Protein AF-A0A5G2QCI9-F1 (afdb_monomer_lite)

Organism: Sus scrofa (NCBI:txid9823)

Radius of gyration: 14.37 Å; chains: 1; bounding box: 27×36×32 Å

Sequence (72 aa):
NTRKENTDCPVSLPQLTLCSSLTALITDDLTDAIICAKKIVKETEGMNYWQGWKNHCEGKDLSEWKKGCEVS

Structure (mmCIF, N/CA/C/O backbone):
data_AF-A0A5G2QCI9-F1
#
_entry.id   AF-A0A5G2QCI9-F1
#
loop_
_atom_site.group_PDB
_atom_site.id
_atom_site.type_symbol
_atom_site.label_atom_id
_atom_site.label_alt_id
_atom_site.label_comp_id
_atom_site.label_asym_id
_atom_site.label_entity_id
_atom_site.label_seq_id
_atom_site.pdbx_PDB_ins_code
_atom_site.Cartn_x
_atom_site.Cartn_y
_atom_site.Cartn_z
_atom_site.occupancy
_a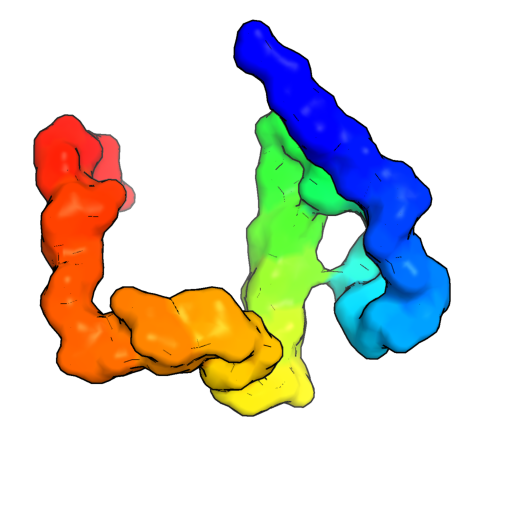tom_site.B_iso_or_equiv
_atom_site.auth_seq_id
_atom_site.auth_comp_id
_atom_site.auth_asym_id
_atom_site.auth_atom_id
_atom_site.pdbx_PDB_model_num
ATOM 1 N N . ASN A 1 1 ? 8.635 7.609 -21.482 1.00 38.66 1 ASN A N 1
ATOM 2 C CA . ASN A 1 1 ? 7.867 7.260 -20.271 1.00 38.66 1 ASN A CA 1
ATOM 3 C C . A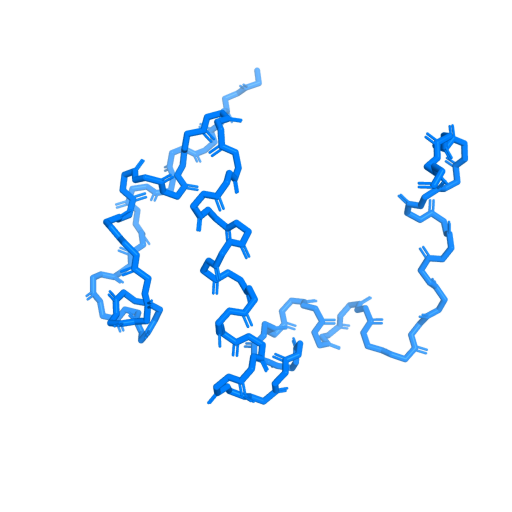SN A 1 1 ? 8.026 8.374 -19.261 1.00 38.66 1 ASN A C 1
ATOM 5 O O . ASN A 1 1 ? 8.880 8.315 -18.389 1.00 38.66 1 ASN A O 1
ATOM 9 N N . THR A 1 2 ? 7.278 9.451 -19.451 1.00 38.50 2 THR A N 1
ATOM 10 C CA . THR A 1 2 ? 7.271 10.588 -18.537 1.00 38.50 2 THR A CA 1
ATOM 11 C C . THR A 1 2 ? 6.556 10.151 -17.264 1.00 38.50 2 THR A C 1
ATOM 13 O O . THR A 1 2 ? 5.350 9.907 -17.278 1.00 38.50 2 THR A O 1
ATOM 16 N N . ARG A 1 3 ? 7.318 10.003 -16.172 1.00 46.41 3 ARG A N 1
ATOM 17 C CA . ARG A 1 3 ? 6.791 10.025 -14.804 1.00 46.41 3 ARG A CA 1
ATOM 18 C C . ARG A 1 3 ? 5.947 11.301 -14.748 1.00 46.41 3 ARG A C 1
ATOM 20 O O . ARG A 1 3 ? 6.506 12.379 -14.920 1.00 46.41 3 ARG A O 1
ATOM 27 N N . LYS A 1 4 ? 4.615 11.198 -14.667 1.00 47.75 4 LYS A N 1
ATOM 28 C CA . LYS A 1 4 ? 3.797 12.386 -14.403 1.00 47.75 4 LYS A CA 1
ATOM 29 C C . LYS A 1 4 ? 4.292 12.907 -13.062 1.00 47.75 4 LYS A C 1
ATOM 31 O O . LYS A 1 4 ? 4.116 12.246 -12.042 1.00 47.75 4 LYS A O 1
ATOM 36 N N . GLU A 1 5 ? 5.021 14.013 -13.095 1.00 45.91 5 GLU A N 1
ATOM 37 C CA . GLU A 1 5 ? 5.325 14.775 -11.902 1.00 45.91 5 GLU A CA 1
ATOM 38 C C . GLU A 1 5 ? 3.973 15.246 -11.383 1.00 45.91 5 GLU A C 1
ATOM 40 O O . GLU A 1 5 ? 3.319 16.110 -11.961 1.00 45.91 5 GLU A O 1
ATOM 45 N N . ASN A 1 6 ? 3.497 14.581 -10.337 1.00 49.47 6 ASN A N 1
ATOM 46 C CA . ASN A 1 6 ? 2.300 14.975 -9.618 1.00 49.47 6 ASN A CA 1
ATOM 47 C C . ASN A 1 6 ? 2.682 16.182 -8.746 1.00 49.47 6 ASN A C 1
ATOM 49 O O . ASN A 1 6 ? 2.715 16.089 -7.522 1.00 49.47 6 ASN A O 1
ATOM 53 N N . THR A 1 7 ? 3.040 17.306 -9.374 1.00 44.81 7 THR A N 1
ATOM 54 C CA . THR A 1 7 ? 3.307 18.582 -8.690 1.00 44.81 7 THR A CA 1
ATOM 55 C C . THR A 1 7 ? 2.048 19.196 -8.075 1.00 44.81 7 THR A C 1
ATOM 57 O O . THR A 1 7 ? 2.142 20.202 -7.384 1.00 44.81 7 THR A O 1
ATOM 60 N N . ASP A 1 8 ? 0.891 18.554 -8.245 1.00 46.03 8 ASP A N 1
ATOM 61 C CA . ASP A 1 8 ? -0.393 18.932 -7.656 1.00 46.03 8 ASP A CA 1
ATOM 62 C C . ASP A 1 8 ? -0.867 17.929 -6.591 1.00 46.03 8 ASP A C 1
ATOM 64 O O . ASP A 1 8 ? -2.034 17.541 -6.559 1.00 46.03 8 ASP A O 1
ATOM 68 N N . CYS A 1 9 ? 0.011 17.479 -5.690 1.00 46.50 9 CYS A N 1
ATOM 69 C CA . CYS A 1 9 ? -0.490 16.980 -4.407 1.00 46.50 9 CYS A CA 1
ATOM 70 C C . CYS A 1 9 ? -0.928 18.204 -3.592 1.00 46.50 9 CYS A C 1
ATOM 72 O O . CYS A 1 9 ? -0.059 18.983 -3.189 1.00 46.50 9 CYS A O 1
ATOM 74 N N . PRO A 1 10 ? -2.235 18.423 -3.339 1.00 47.94 10 PRO A N 1
ATOM 75 C CA . PRO A 1 10 ? -2.652 19.552 -2.532 1.00 47.94 10 PRO A CA 1
ATOM 76 C C . PRO A 1 10 ? -1.978 19.433 -1.163 1.00 47.94 10 PRO A C 1
ATOM 78 O O . PRO A 1 10 ? -2.073 18.410 -0.486 1.00 47.94 10 PRO A O 1
ATOM 81 N N . VAL A 1 11 ? -1.293 20.499 -0.752 1.00 46.81 11 VAL A N 1
ATOM 82 C CA . VAL A 1 11 ? -0.635 20.658 0.561 1.00 46.81 11 VAL A CA 1
ATOM 83 C C . VAL A 1 11 ? -1.591 20.488 1.758 1.00 46.81 11 VAL A C 1
ATOM 85 O O . VAL A 1 11 ? -1.170 20.552 2.907 1.00 46.81 11 VAL A O 1
ATOM 88 N N . SER A 1 12 ? -2.875 20.236 1.494 1.00 46.19 12 SER A N 1
ATOM 89 C CA . SER A 1 12 ? -3.940 19.911 2.439 1.00 46.19 12 SER A CA 1
ATOM 90 C C . SER A 1 12 ? -4.291 18.415 2.505 1.00 46.19 12 SER A C 1
ATOM 92 O O . SER A 1 12 ? -5.352 18.060 3.020 1.00 46.19 12 SER A O 1
ATOM 94 N N . LEU A 1 13 ? -3.438 17.508 2.010 1.00 52.84 13 LEU A N 1
ATOM 95 C CA . LEU A 1 13 ? -3.642 16.075 2.230 1.00 52.84 13 LEU A CA 1
ATOM 96 C C . LEU A 1 13 ? -3.301 15.708 3.688 1.00 52.84 13 LEU A C 1
ATOM 98 O O . LEU A 1 13 ? -2.160 15.913 4.109 1.00 52.84 13 LEU A O 1
ATOM 102 N N . PRO A 1 14 ? -4.217 15.070 4.447 1.00 56.34 14 PRO A N 1
ATOM 103 C CA . PRO A 1 14 ? -3.945 14.584 5.807 1.00 56.34 14 PRO A CA 1
ATOM 104 C C . PRO A 1 14 ? -2.812 13.542 5.868 1.00 56.34 14 PRO A C 1
ATOM 106 O O . PRO A 1 14 ? -2.361 13.180 6.944 1.00 56.34 14 PRO A O 1
ATOM 109 N N . GLN A 1 15 ? -2.314 13.088 4.714 1.00 55.66 15 GLN A N 1
ATOM 110 C CA . GLN A 1 15 ? -1.103 12.280 4.567 1.00 55.66 15 GLN A CA 1
ATOM 111 C C . GLN A 1 15 ? 0.158 12.989 5.097 1.00 55.66 15 GLN A C 1
ATOM 113 O O . GLN A 1 15 ? 1.040 12.332 5.646 1.00 55.66 15 GLN A O 1
ATOM 118 N N . LEU A 1 16 ? 0.261 14.317 4.936 1.00 55.66 16 LEU A N 1
ATOM 119 C CA . LEU A 1 16 ? 1.509 15.056 5.171 1.00 55.66 16 LEU A CA 1
ATOM 120 C C . LEU A 1 16 ? 1.858 15.198 6.661 1.00 55.66 16 LEU A C 1
ATOM 122 O O . LEU A 1 16 ? 3.019 15.373 7.003 1.00 55.66 16 LEU A O 1
ATOM 126 N N . THR A 1 17 ? 0.872 15.108 7.557 1.00 59.56 17 THR A N 1
ATOM 127 C CA . THR A 1 17 ? 1.117 15.101 9.010 1.00 59.56 17 THR A CA 1
ATOM 128 C C . THR A 1 17 ? 1.531 13.721 9.514 1.00 59.56 17 THR A C 1
ATOM 130 O O . THR A 1 17 ? 2.183 13.608 10.554 1.00 59.56 17 THR A O 1
ATOM 133 N N . LEU A 1 18 ? 1.173 12.660 8.784 1.00 64.50 18 LEU A N 1
ATOM 134 C CA . LEU A 1 18 ? 1.572 11.300 9.121 1.00 64.50 18 LEU A CA 1
ATOM 135 C C . LEU A 1 18 ? 2.971 10.969 8.584 1.00 64.50 18 LEU A C 1
ATOM 137 O O . LEU A 1 18 ? 3.682 10.204 9.235 1.00 64.50 18 LEU A O 1
ATOM 141 N N . CYS A 1 19 ? 3.386 11.545 7.459 1.00 76.19 19 CYS A N 1
ATOM 142 C CA . CYS A 1 19 ? 4.582 11.129 6.727 1.00 76.19 19 CYS A CA 1
ATOM 143 C C . CYS A 1 19 ? 5.664 12.218 6.634 1.00 76.19 19 CYS A C 1
ATOM 145 O O . CYS A 1 19 ? 5.454 13.355 7.044 1.00 76.19 19 CYS A O 1
ATOM 147 N N . SER A 1 20 ? 6.849 11.853 6.129 1.00 71.94 20 SER A N 1
ATOM 148 C CA . SER A 1 20 ? 7.941 12.791 5.828 1.00 71.94 20 SER A CA 1
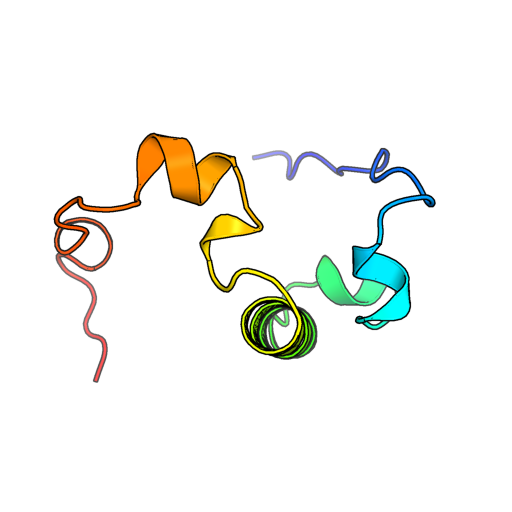ATOM 149 C C . SER A 1 20 ? 7.574 13.749 4.676 1.00 71.94 20 SER A C 1
ATOM 151 O O . SER A 1 20 ? 6.434 13.787 4.207 1.00 71.94 20 SER A O 1
ATOM 153 N N . SER A 1 21 ? 8.528 14.573 4.223 1.00 73.06 21 SER A N 1
ATOM 154 C CA . SER A 1 21 ? 8.305 15.529 3.133 1.00 73.06 21 SER A CA 1
ATOM 155 C C . SER A 1 21 ? 7.862 14.836 1.838 1.00 73.06 21 SER A C 1
ATOM 157 O O . SER A 1 21 ? 8.346 13.760 1.495 1.00 73.06 21 SER A O 1
ATOM 159 N N . LEU A 1 22 ? 6.996 15.492 1.056 1.00 71.12 22 LEU A N 1
ATOM 160 C CA . LEU A 1 22 ? 6.503 14.971 -0.229 1.00 71.12 22 LEU A CA 1
ATOM 161 C C . LEU A 1 22 ? 7.641 14.571 -1.185 1.00 71.12 22 LEU A C 1
ATOM 163 O O . LEU A 1 22 ? 7.527 13.597 -1.921 1.00 71.12 22 LEU A O 1
ATOM 167 N N . THR A 1 23 ? 8.755 15.299 -1.132 1.00 74.88 23 THR A N 1
ATOM 168 C CA . THR A 1 23 ? 9.965 15.023 -1.913 1.00 74.88 23 THR A CA 1
ATOM 169 C C . THR A 1 23 ? 10.606 13.674 -1.587 1.00 74.88 23 THR A C 1
ATOM 171 O O . THR A 1 23 ? 11.148 13.046 -2.489 1.00 74.88 23 THR A O 1
ATOM 174 N N . ALA A 1 24 ? 10.514 13.201 -0.340 1.00 74.81 24 ALA A N 1
ATOM 175 C CA . ALA A 1 24 ? 11.044 11.903 0.075 1.00 74.81 24 ALA A CA 1
ATOM 176 C C . ALA A 1 24 ? 10.176 10.731 -0.422 1.00 74.81 24 ALA A C 1
ATOM 178 O O . ALA A 1 24 ? 10.666 9.626 -0.628 1.00 74.81 24 ALA A O 1
ATOM 179 N N . LEU A 1 25 ? 8.888 10.980 -0.683 1.00 80.50 25 LEU A N 1
ATOM 180 C CA . LEU A 1 25 ? 7.936 9.961 -1.136 1.00 80.50 25 LEU A CA 1
ATOM 181 C C . LEU A 1 25 ? 7.995 9.681 -2.648 1.00 80.50 25 LEU A C 1
ATOM 183 O O . LEU A 1 25 ? 7.394 8.712 -3.104 1.00 80.50 25 LEU A O 1
ATOM 187 N N . ILE A 1 26 ? 8.686 10.520 -3.430 1.00 84.56 26 ILE A N 1
ATOM 188 C CA . ILE A 1 26 ? 8.759 10.423 -4.904 1.00 84.56 26 ILE A CA 1
ATOM 189 C C . ILE A 1 26 ? 10.158 10.055 -5.425 1.00 84.56 26 ILE A C 1
ATOM 191 O O . ILE A 1 26 ? 10.469 10.276 -6.601 1.00 84.56 26 ILE A O 1
ATOM 195 N N . THR A 1 27 ? 11.005 9.510 -4.552 1.00 85.44 27 THR A N 1
ATOM 196 C CA . THR A 1 27 ? 12.343 9.023 -4.911 1.00 85.44 27 THR A CA 1
ATOM 197 C C . THR A 1 27 ? 12.301 7.580 -5.426 1.00 85.44 27 THR A C 1
ATOM 199 O O . THR A 1 27 ? 11.275 6.906 -5.325 1.00 85.44 27 THR A O 1
ATOM 202 N N . ASP A 1 28 ? 13.411 7.104 -5.998 1.00 89.75 28 ASP A N 1
ATOM 203 C CA . ASP A 1 28 ? 13.539 5.696 -6.400 1.00 89.75 28 ASP A CA 1
ATOM 204 C C . ASP A 1 28 ? 13.702 4.765 -5.181 1.00 89.75 28 ASP A C 1
ATOM 206 O O . ASP A 1 28 ? 13.392 3.576 -5.264 1.00 89.75 28 ASP A O 1
ATOM 210 N N . ASP A 1 29 ? 14.147 5.303 -4.039 1.00 88.56 29 ASP A N 1
ATOM 211 C CA . ASP A 1 29 ? 14.149 4.590 -2.766 1.00 88.56 29 ASP A CA 1
ATOM 212 C C . ASP A 1 29 ? 12.748 4.646 -2.141 1.00 88.56 29 ASP A C 1
ATOM 214 O O . ASP A 1 29 ? 12.258 5.683 -1.690 1.00 88.56 29 ASP A O 1
ATOM 218 N N . LEU A 1 30 ? 12.088 3.491 -2.106 1.00 88.25 30 LEU A N 1
ATOM 219 C CA . LEU A 1 30 ? 10.728 3.365 -1.592 1.00 88.25 30 LEU A CA 1
ATOM 220 C C . LEU A 1 30 ? 10.663 3.290 -0.059 1.00 88.25 30 LEU A C 1
ATOM 222 O O . LEU A 1 30 ? 9.560 3.179 0.475 1.00 88.25 30 LEU A O 1
ATOM 226 N N . THR A 1 31 ? 11.789 3.329 0.662 1.00 90.38 31 THR A N 1
ATOM 227 C CA . THR A 1 31 ? 11.839 3.120 2.121 1.00 90.38 31 THR A CA 1
ATOM 228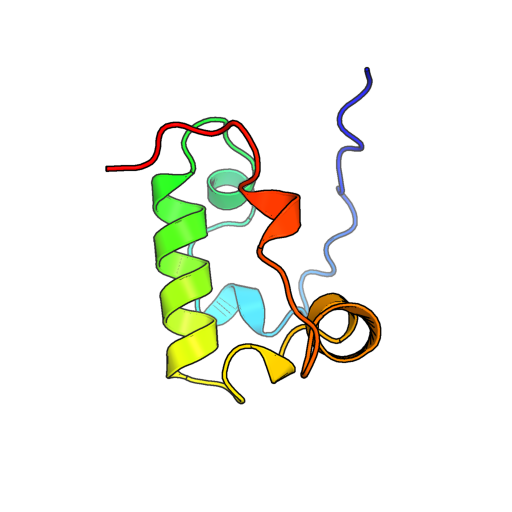 C C . THR A 1 31 ? 10.890 4.056 2.870 1.00 90.38 31 THR A C 1
ATOM 230 O O . THR A 1 31 ? 10.014 3.589 3.606 1.00 90.38 31 THR A O 1
ATOM 233 N N . ASP A 1 32 ? 10.985 5.363 2.625 1.00 87.81 32 ASP A N 1
ATOM 234 C CA . ASP A 1 32 ? 10.134 6.361 3.284 1.00 87.81 32 ASP A CA 1
ATOM 235 C C . ASP A 1 32 ? 8.663 6.232 2.867 1.00 87.81 32 ASP A C 1
ATOM 237 O O . ASP A 1 32 ? 7.758 6.334 3.703 1.00 87.81 32 ASP A O 1
ATOM 241 N N . ALA A 1 33 ? 8.410 5.924 1.592 1.00 87.56 33 ALA A N 1
ATOM 242 C CA . ALA A 1 33 ? 7.065 5.693 1.075 1.00 87.56 33 ALA A CA 1
ATOM 243 C C . ALA A 1 33 ? 6.401 4.463 1.718 1.00 87.56 33 ALA A C 1
ATOM 245 O O . ALA A 1 33 ? 5.229 4.514 2.096 1.00 87.56 33 ALA A O 1
ATOM 246 N N . ILE A 1 34 ? 7.150 3.375 1.917 1.00 90.38 34 ILE A N 1
ATOM 247 C CA . ILE A 1 34 ? 6.674 2.151 2.574 1.00 90.38 34 ILE A CA 1
ATOM 248 C C . ILE A 1 34 ? 6.387 2.411 4.056 1.00 90.38 34 ILE A C 1
ATOM 250 O O . ILE A 1 34 ? 5.362 1.954 4.570 1.00 90.38 34 ILE A O 1
ATOM 254 N N . ILE A 1 35 ? 7.262 3.140 4.757 1.00 90.69 35 ILE A N 1
ATOM 255 C CA . ILE A 1 35 ? 7.052 3.510 6.167 1.00 90.69 35 ILE A CA 1
ATOM 256 C C . ILE A 1 35 ? 5.780 4.353 6.310 1.00 90.69 35 ILE A C 1
ATOM 258 O O . ILE A 1 35 ? 4.929 4.055 7.152 1.00 90.69 35 ILE A O 1
ATOM 262 N N . CYS A 1 36 ? 5.620 5.356 5.447 1.00 89.12 36 CYS A N 1
ATOM 263 C CA . CYS A 1 36 ? 4.432 6.197 5.381 1.00 89.12 36 CYS A CA 1
ATOM 264 C C . CYS A 1 36 ? 3.156 5.371 5.146 1.00 89.12 36 CYS A C 1
ATOM 266 O O . CYS A 1 36 ? 2.216 5.443 5.940 1.00 89.12 36 CYS A O 1
ATOM 268 N N . ALA A 1 37 ? 3.141 4.520 4.114 1.00 89.56 37 ALA A N 1
ATOM 269 C CA . ALA A 1 37 ? 1.997 3.670 3.790 1.00 89.56 37 ALA A CA 1
ATOM 270 C C . ALA A 1 37 ? 1.603 2.756 4.962 1.00 89.56 37 ALA A C 1
ATOM 272 O O . ALA A 1 37 ? 0.422 2.656 5.297 1.00 89.56 37 ALA A O 1
ATOM 273 N N . LYS A 1 38 ? 2.582 2.148 5.649 1.00 91.38 38 LYS A N 1
ATOM 274 C CA . LYS A 1 38 ? 2.337 1.341 6.858 1.00 91.38 38 LYS A CA 1
ATOM 275 C C . LYS A 1 38 ? 1.675 2.152 7.970 1.00 91.38 38 LYS A C 1
ATOM 277 O O . LYS A 1 38 ? 0.764 1.650 8.627 1.00 91.38 38 LYS A O 1
ATOM 282 N N . LYS A 1 39 ? 2.121 3.392 8.189 1.00 90.44 39 LYS A N 1
ATOM 283 C CA . LYS A 1 39 ? 1.546 4.277 9.207 1.00 90.44 39 LYS A CA 1
ATOM 284 C C . LYS A 1 39 ? 0.103 4.653 8.875 1.00 90.44 39 LYS A C 1
ATOM 286 O O . LYS A 1 39 ? -0.754 4.550 9.743 1.00 90.44 39 LYS A O 1
ATOM 291 N N . ILE A 1 40 ? -0.181 4.985 7.615 1.00 88.19 40 ILE A N 1
ATOM 292 C CA . ILE A 1 40 ? -1.538 5.290 7.139 1.00 88.19 40 ILE A CA 1
ATOM 293 C C . ILE A 1 40 ? -2.464 4.098 7.371 1.00 88.19 40 ILE A C 1
ATOM 295 O O . ILE A 1 40 ? -3.501 4.259 8.006 1.00 88.19 40 ILE A O 1
ATOM 299 N N . VAL A 1 41 ? -2.074 2.892 6.945 1.00 91.12 41 VAL A N 1
ATOM 300 C CA . VAL A 1 41 ? -2.874 1.673 7.177 1.00 91.12 41 VAL A CA 1
ATOM 301 C C . VAL A 1 41 ? -3.144 1.459 8.666 1.00 91.12 41 VAL A C 1
ATOM 303 O O . VAL A 1 41 ? -4.242 1.059 9.037 1.00 91.12 41 VAL A O 1
ATOM 306 N N . LYS A 1 42 ? -2.157 1.722 9.528 1.00 90.81 42 LYS A N 1
ATOM 307 C CA . LYS A 1 42 ? -2.277 1.518 10.975 1.00 90.81 42 LYS A CA 1
ATOM 308 C C . LYS A 1 42 ? -3.177 2.551 11.663 1.00 90.81 42 LYS A C 1
ATOM 310 O O . LYS A 1 42 ? -3.875 2.199 12.606 1.00 90.81 42 LYS A O 1
ATOM 315 N N . GLU A 1 43 ? -3.101 3.813 11.252 1.00 88.06 43 GLU A N 1
ATOM 316 C CA . GLU A 1 43 ? -3.736 4.946 11.946 1.00 88.06 43 GLU A CA 1
ATOM 317 C C . GLU A 1 43 ? -5.078 5.370 11.330 1.00 88.06 43 GLU A C 1
ATOM 319 O O . GLU A 1 43 ? -5.798 6.170 11.923 1.00 88.06 43 GLU A O 1
ATOM 324 N N . THR A 1 44 ? -5.425 4.845 10.153 1.00 87.19 44 THR A N 1
ATOM 325 C CA . THR A 1 44 ? -6.670 5.160 9.435 1.00 87.19 44 THR A CA 1
ATOM 326 C C . THR A 1 44 ? -7.537 3.906 9.248 1.00 87.19 44 THR A C 1
ATOM 328 O O . THR A 1 44 ? -7.384 2.921 9.966 1.00 87.19 44 THR A O 1
ATOM 331 N N . GLU A 1 45 ? -8.459 3.910 8.283 1.00 89.44 45 GLU A N 1
ATOM 332 C CA . GLU A 1 45 ? -9.373 2.799 7.973 1.00 89.44 45 GLU A CA 1
ATOM 333 C C . GLU A 1 45 ? -8.677 1.615 7.261 1.00 89.44 45 GLU A C 1
ATOM 335 O O . GLU A 1 45 ? -9.257 0.940 6.410 1.00 89.44 45 GLU A O 1
ATOM 340 N N . GLY A 1 46 ? -7.404 1.354 7.559 1.00 90.94 46 GLY A N 1
ATOM 341 C CA . GLY A 1 46 ? -6.620 0.349 6.853 1.00 90.94 46 GLY A CA 1
ATOM 342 C C . GLY A 1 46 ? -6.442 0.688 5.372 1.00 90.94 46 GLY A C 1
ATOM 343 O O . GLY A 1 46 ? -6.243 1.840 4.989 1.00 90.94 46 GLY A O 1
ATOM 344 N N . MET A 1 47 ? -6.534 -0.329 4.514 1.00 90.94 47 MET A N 1
ATOM 345 C CA . MET A 1 47 ? -6.442 -0.144 3.061 1.00 90.94 47 MET A CA 1
ATOM 346 C C . MET A 1 47 ? -7.647 0.617 2.472 1.00 90.94 47 MET A C 1
ATOM 348 O O . MET A 1 47 ? -7.531 1.178 1.381 1.00 90.94 47 MET A O 1
ATOM 352 N N . ASN A 1 48 ? -8.770 0.712 3.203 1.00 91.19 48 ASN A N 1
ATOM 353 C CA . ASN A 1 48 ? -9.970 1.439 2.767 1.00 91.19 48 ASN A CA 1
ATOM 354 C C . ASN A 1 48 ? -9.790 2.956 2.704 1.00 91.19 48 ASN A C 1
ATOM 356 O O . ASN A 1 48 ? -10.580 3.637 2.046 1.00 91.19 48 ASN A O 1
ATOM 360 N N . TYR A 1 49 ? -8.716 3.474 3.301 1.00 88.50 49 TYR A N 1
ATOM 361 C CA . TYR A 1 49 ? -8.315 4.864 3.141 1.00 88.50 49 TYR A CA 1
ATOM 362 C C . TYR A 1 49 ? -8.114 5.247 1.662 1.00 88.50 49 TYR A C 1
ATOM 364 O O . TYR A 1 49 ? -8.518 6.328 1.227 1.00 88.50 49 TYR A O 1
ATOM 372 N N . TRP A 1 50 ? -7.552 4.347 0.846 1.00 87.94 50 TRP A N 1
ATOM 373 C CA . TRP A 1 50 ? -7.364 4.587 -0.584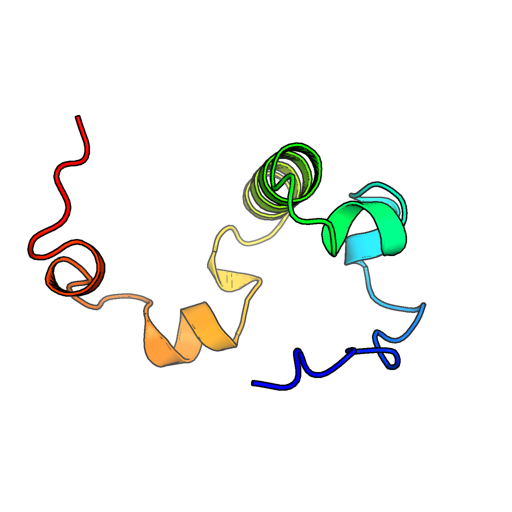 1.00 87.94 50 TRP A CA 1
ATOM 374 C C . TRP A 1 50 ? -8.598 4.161 -1.378 1.00 87.94 50 TRP A C 1
ATOM 376 O O . TRP A 1 50 ? -8.781 2.982 -1.674 1.00 87.94 50 TRP A O 1
ATOM 386 N N . GLN A 1 51 ? -9.406 5.129 -1.823 1.00 88.94 51 GLN A N 1
ATOM 387 C CA . GLN A 1 51 ? -10.614 4.854 -2.621 1.00 88.94 51 GLN A CA 1
ATOM 388 C C . GLN A 1 51 ? -10.323 4.061 -3.905 1.00 88.94 51 GLN A C 1
ATOM 390 O O . GLN A 1 51 ? -11.133 3.236 -4.314 1.00 88.94 51 GLN A O 1
ATOM 395 N N . GLY A 1 52 ? -9.148 4.253 -4.517 1.00 89.50 52 GLY A N 1
ATOM 396 C CA . GLY A 1 52 ? -8.713 3.437 -5.654 1.00 89.50 52 GLY A CA 1
ATOM 397 C C . GLY A 1 52 ? -8.561 1.956 -5.293 1.00 89.50 52 GLY A C 1
ATOM 398 O O . GLY A 1 52 ? -9.016 1.095 -6.040 1.00 89.50 52 GLY A O 1
ATOM 399 N N . TRP A 1 53 ? -7.993 1.651 -4.122 1.00 93.12 53 TRP A N 1
ATOM 400 C CA . TRP A 1 53 ? -7.924 0.278 -3.621 1.00 93.12 53 TRP A CA 1
ATOM 401 C C . TRP A 1 53 ? -9.316 -0.248 -3.264 1.00 93.12 53 TRP A C 1
ATOM 403 O O . TRP A 1 53 ? -9.687 -1.333 -3.705 1.00 93.12 53 TRP A O 1
ATOM 413 N N . LYS A 1 54 ? -10.120 0.540 -2.545 1.00 92.56 54 LYS A N 1
ATOM 414 C CA . LYS A 1 54 ? -11.480 0.157 -2.145 1.00 92.56 54 LYS A CA 1
ATOM 415 C C . LYS A 1 54 ? -12.354 -0.216 -3.347 1.00 92.56 54 LYS A C 1
ATOM 417 O O . LYS A 1 54 ? -12.944 -1.287 -3.391 1.00 92.56 54 LYS A O 1
ATOM 422 N N . ASN A 1 55 ? -12.374 0.629 -4.374 1.00 93.62 55 ASN A N 1
ATOM 423 C CA . ASN A 1 55 ? -13.245 0.445 -5.536 1.00 93.62 55 ASN A CA 1
ATOM 424 C C . ASN A 1 55 ? -12.772 -0.661 -6.491 1.00 93.62 55 ASN A C 1
ATOM 426 O O . ASN A 1 55 ? -13.580 -1.233 -7.228 1.00 93.62 55 ASN A O 1
ATOM 430 N N . HIS A 1 56 ? -11.467 -0.948 -6.532 1.00 94.69 56 HIS A N 1
ATOM 431 C CA . HIS A 1 56 ? -10.900 -1.816 -7.567 1.00 94.69 56 HIS A CA 1
ATOM 432 C C . HIS A 1 56 ? -10.250 -3.094 -7.048 1.00 94.69 56 HIS A C 1
ATOM 434 O O . HIS A 1 56 ? -10.104 -4.017 -7.852 1.00 94.69 56 HIS A O 1
ATOM 440 N N . CYS A 1 57 ? -9.933 -3.186 -5.758 1.00 95.62 57 CYS A N 1
ATOM 441 C CA . CYS A 1 57 ? -9.150 -4.276 -5.178 1.00 95.62 57 CYS A CA 1
ATOM 442 C C . CYS A 1 57 ? -9.833 -4.963 -3.985 1.00 95.62 57 CYS A C 1
ATOM 444 O O . CYS A 1 57 ? -9.631 -6.163 -3.806 1.00 95.62 57 CYS A O 1
ATOM 446 N N . GLU A 1 58 ? -10.619 -4.245 -3.174 1.00 95.88 58 GLU A N 1
ATOM 447 C CA . GLU A 1 58 ? -11.282 -4.829 -1.999 1.00 95.88 58 GLU A CA 1
ATOM 448 C C . GLU A 1 58 ? -12.165 -6.028 -2.395 1.00 95.88 58 GLU A C 1
ATOM 450 O O . GLU A 1 58 ? -12.932 -5.974 -3.358 1.00 95.88 58 GLU A O 1
ATOM 455 N N . GLY A 1 59 ? -12.019 -7.142 -1.670 1.00 96.31 59 GLY A N 1
ATOM 456 C CA . GLY A 1 59 ? -12.802 -8.364 -1.885 1.00 96.31 59 GLY A CA 1
ATOM 457 C C . GLY A 1 59 ? -12.473 -9.162 -3.155 1.00 96.31 59 GLY A C 1
ATOM 458 O O . GLY A 1 59 ? -13.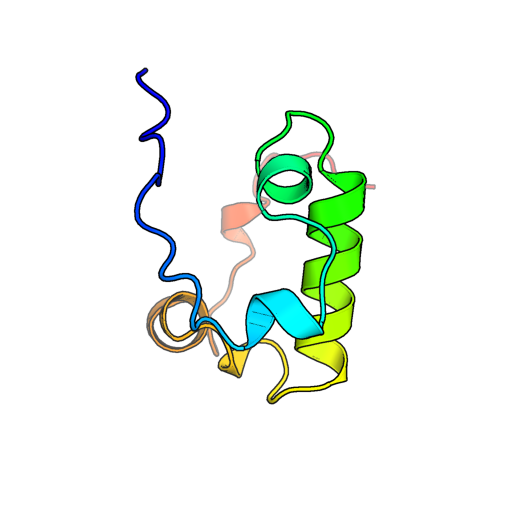163 -10.141 -3.432 1.00 96.31 59 GLY A O 1
ATOM 459 N N . LYS A 1 60 ? -11.445 -8.783 -3.927 1.00 96.06 60 LYS A N 1
ATOM 460 C CA . LYS A 1 60 ? -11.031 -9.505 -5.142 1.00 96.06 60 LYS A CA 1
ATOM 461 C C . LYS A 1 60 ? -9.835 -10.417 -4.896 1.00 96.06 60 LYS A C 1
ATOM 463 O O . LYS A 1 60 ? -9.007 -10.148 -4.027 1.00 96.06 60 LYS A O 1
ATOM 468 N N . ASP A 1 61 ? -9.708 -11.462 -5.713 1.00 96.19 61 ASP A N 1
ATOM 469 C CA . ASP A 1 61 ? -8.450 -12.199 -5.805 1.00 96.19 61 ASP A CA 1
ATOM 470 C C . ASP A 1 61 ? -7.402 -11.333 -6.518 1.00 96.19 61 ASP A C 1
ATOM 472 O O . ASP A 1 61 ? -7.588 -10.913 -7.659 1.00 96.19 61 ASP A O 1
ATOM 476 N N . LEU A 1 62 ? -6.306 -11.050 -5.815 1.00 94.50 62 LEU A N 1
ATOM 477 C CA . LEU A 1 62 ? -5.187 -10.246 -6.306 1.00 94.50 62 LEU A CA 1
ATOM 478 C C . LEU A 1 62 ? -3.969 -11.108 -6.671 1.00 94.50 62 LEU A C 1
ATOM 480 O O . LEU A 1 62 ? -2.890 -10.563 -6.901 1.00 94.50 62 LEU A O 1
ATOM 484 N N . SER A 1 63 ? -4.114 -12.439 -6.715 1.00 93.75 63 SER A N 1
ATOM 485 C CA . SER A 1 63 ? -3.035 -13.378 -7.053 1.00 93.75 63 SER A CA 1
ATOM 486 C C . SER A 1 63 ? -2.362 -13.054 -8.394 1.00 93.75 63 SER A C 1
ATOM 488 O O . SER A 1 63 ? -1.143 -13.192 -8.521 1.00 93.75 63 SER A O 1
ATOM 490 N N . GLU A 1 64 ? -3.123 -12.524 -9.356 1.00 94.38 64 GLU A N 1
ATOM 491 C CA . GLU A 1 64 ? -2.628 -12.092 -10.665 1.00 94.38 64 GLU A CA 1
ATOM 492 C C . GLU A 1 64 ? -1.525 -11.025 -10.572 1.00 94.38 64 GLU A C 1
ATOM 494 O O . GLU A 1 64 ? -0.547 -11.099 -11.311 1.00 94.38 64 GLU A O 1
ATOM 499 N N . TRP A 1 65 ? -1.606 -10.095 -9.614 1.00 92.31 65 TRP A N 1
ATOM 500 C CA . TRP A 1 65 ? -0.630 -9.004 -9.460 1.00 92.31 65 TRP A CA 1
ATOM 501 C C . TRP A 1 65 ? 0.765 -9.472 -9.033 1.00 92.31 65 TRP A C 1
ATOM 503 O O . TRP A 1 65 ? 1.723 -8.711 -9.131 1.00 92.31 65 TRP A O 1
ATOM 513 N N . LYS A 1 66 ? 0.886 -10.716 -8.558 1.00 92.62 66 LYS A N 1
ATOM 514 C CA . LYS A 1 66 ? 2.164 -11.355 -8.203 1.00 92.62 66 LYS A CA 1
ATOM 515 C C . LYS A 1 66 ? 2.490 -12.544 -9.109 1.00 92.62 66 LYS A C 1
ATOM 517 O O . LYS A 1 66 ? 3.451 -13.269 -8.854 1.00 92.62 66 LYS A O 1
ATOM 522 N N . LYS A 1 67 ? 1.683 -12.795 -10.144 1.00 94.75 67 LYS A N 1
ATOM 523 C CA . LYS A 1 67 ? 1.851 -13.955 -11.019 1.00 94.75 67 LYS A CA 1
ATOM 524 C C . LYS A 1 67 ? 3.159 -13.834 -11.798 1.00 94.75 67 LYS A C 1
ATOM 526 O O . LYS A 1 67 ? 3.371 -12.869 -12.521 1.00 94.75 67 LYS A O 1
ATOM 531 N N . GLY A 1 68 ? 4.015 -14.846 -11.672 1.00 93.62 68 GLY A N 1
ATOM 532 C CA . GLY A 1 68 ? 5.330 -14.863 -12.318 1.00 93.62 68 GLY A CA 1
ATOM 533 C C . GLY A 1 68 ? 6.399 -14.036 -11.598 1.00 93.62 68 GLY A C 1
ATOM 534 O O . GLY A 1 68 ? 7.515 -13.948 -12.100 1.00 93.62 68 GLY A O 1
ATOM 535 N N . CYS A 1 69 ? 6.093 -13.459 -10.432 1.00 94.50 69 CYS A N 1
ATOM 536 C CA . CYS A 1 69 ? 7.097 -12.867 -9.556 1.00 94.50 69 CYS A CA 1
ATOM 537 C C . CYS A 1 69 ? 7.613 -13.922 -8.571 1.00 94.50 69 CYS A C 1
ATOM 539 O O . CYS A 1 69 ? 6.827 -14.541 -7.854 1.00 94.50 69 CYS A O 1
ATOM 541 N N . GLU A 1 70 ? 8.931 -14.087 -8.490 1.00 89.25 70 GLU A N 1
ATOM 542 C CA . GLU A 1 70 ? 9.570 -14.854 -7.420 1.00 89.25 70 GLU A CA 1
ATOM 543 C C . GLU A 1 70 ? 9.724 -13.953 -6.194 1.00 89.25 70 GLU A C 1
ATOM 545 O O . GLU A 1 70 ? 10.674 -13.185 -6.063 1.00 89.25 70 GLU A O 1
ATOM 550 N N . VAL A 1 71 ? 8.723 -14.004 -5.321 1.00 83.81 71 VAL A N 1
ATOM 551 C CA . VAL A 1 71 ? 8.715 -13.312 -4.030 1.00 83.81 71 VAL A CA 1
ATOM 552 C C . VAL A 1 71 ? 8.791 -14.373 -2.940 1.00 83.81 71 VAL A C 1
ATOM 554 O O . VAL A 1 71 ? 7.832 -15.120 -2.743 1.00 83.81 71 VAL A O 1
ATOM 557 N N . SER A 1 72 ? 9.959 -14.465 -2.302 1.00 65.19 72 SER A N 1
ATOM 558 C CA . SER A 1 72 ? 10.260 -15.352 -1.170 1.00 65.19 72 SER A CA 1
ATOM 559 C C . SER A 1 72 ? 9.743 -14.802 0.150 1.00 65.19 72 SER A C 1
ATOM 561 O O . SER A 1 72 ? 9.964 -13.587 0.371 1.00 65.19 72 SER A O 1
#

InterPro domains:
  IPR000974 Glycoside hydrolase, family 22, lysozyme [PR00137] (23-38)
  IPR000974 Glycoside hydrolase, family 22, lysozyme [PR00137] (45-54)
  IPR000974 Glycoside hydrolase, family 22, lysozyme [PR00137] (55-68)
  IPR001916 Glycoside hydrolase, family 22 [PF00062] (21-69)
  IPR001916 Glycoside hydrolase, family 22 [PR00135] (26-41)
  IPR001916 Glycoside hydrolase, family 22 [PR00135] (46-57)
  IPR001916 Glycoside hydrolase, family 22 [PS51348] (1-72)
  IPR001916 Glycoside hydrolase, family 22 [PTHR11407] (21-71)
  IPR001916 Glycoside hydrolase, family 22 [SM00263] (2-70)
  IPR023346 Lysozyme-like domain superfamily [SSF53955] (21-70)

Foldseek 3Di:
DDPPPPPPPPPPDPLPVQFPDPVVCPDPPNVRVVVSLVSCLVVDVHPVVDVVCVVPPPPDDPVVVCPPPPDD

pLDDT: mean 78.63, std 18.23, range [38.5, 96.31]

Secondary structure (DSSP, 8-state):
------TT--TT-THHHHSS-TTGGGSS--HHHHHHHHHHHHHTTGGGG-HHHHHHTTTS--GGGGTT----